Protein AF-A0A359LQB5-F1 (afdb_monomer)

Radius of gyration: 12.88 Å; Cα contacts (8 Å, |Δi|>4): 59; chains: 1; bounding box: 27×21×36 Å

pLDDT: mean 97.94, std 1.33, range [91.44, 98.69]

Foldseek 3Di:
DKDWDFDDDPPDTHTDDIDPADDPVQQCCVPPPPAGSVRVVVCVVVVHD

Solvent-accessible surface area (backbone atoms only — not comparable to full-atom values): 3095 Å² total; per-residue (Å²): 93,71,40,74,43,64,46,77,59,90,92,44,78,42,83,70,49,79,41,87,37,81,48,80,92,48,56,63,23,70,82,77,38,99,64,24,56,67,56,51,33,51,27,56,76,70,74,45,129

Structure (mmCIF, N/CA/C/O backbone):
data_AF-A0A359LQB5-F1
#
_entry.id   AF-A0A359LQB5-F1
#
loop_
_atom_site.group_PDB
_atom_site.id
_atom_site.type_symbol
_atom_site.label_atom_id
_atom_site.label_alt_id
_atom_site.label_comp_id
_atom_site.label_asym_id
_atom_site.label_entity_id
_atom_site.label_seq_id
_atom_site.pdbx_PDB_ins_code
_atom_site.Cartn_x
_atom_site.Cartn_y
_atom_site.Cartn_z
_atom_site.occupancy
_atom_site.B_iso_or_equiv
_atom_site.auth_seq_id
_atom_site.auth_comp_id
_atom_site.auth_asym_id
_atom_site.auth_atom_id
_atom_site.pdbx_PDB_model_num
ATOM 1 N N . VAL A 1 1 ? -3.949 1.870 -7.670 1.00 92.19 1 VAL A N 1
ATOM 2 C CA . VAL A 1 1 ? -3.623 2.091 -6.241 1.00 92.19 1 VAL A CA 1
ATOM 3 C C . VAL A 1 1 ? -4.424 3.283 -5.756 1.00 92.19 1 VAL A C 1
ATOM 5 O O . VAL A 1 1 ? -4.430 4.296 -6.444 1.00 92.19 1 VAL A O 1
ATOM 8 N N . LEU A 1 2 ? -5.134 3.132 -4.641 1.00 97.50 2 LEU A N 1
ATOM 9 C CA . LEU A 1 2 ? -5.923 4.179 -3.992 1.00 97.50 2 LEU A CA 1
ATOM 10 C C . LEU A 1 2 ? -5.536 4.184 -2.515 1.00 97.50 2 LEU A C 1
ATOM 12 O O . LEU A 1 2 ? -5.578 3.131 -1.881 1.00 97.50 2 LEU A O 1
ATOM 16 N N . CYS A 1 3 ? -5.161 5.344 -1.988 1.00 98.50 3 CYS A N 1
ATOM 17 C CA . CYS A 1 3 ? -5.026 5.541 -0.553 1.00 98.50 3 CYS A CA 1
ATOM 18 C C . CYS A 1 3 ? -6.316 6.156 -0.007 1.00 98.50 3 CYS A C 1
ATOM 20 O O . CYS A 1 3 ? -6.882 7.068 -0.616 1.00 98.50 3 CYS A O 1
ATOM 22 N N . VAL A 1 4 ? -6.765 5.628 1.128 1.00 98.50 4 VAL A N 1
ATOM 23 C CA . VAL A 1 4 ? -7.896 6.144 1.895 1.00 98.50 4 VAL A CA 1
ATOM 24 C C . VAL A 1 4 ? -7.384 6.440 3.293 1.00 98.50 4 VAL A C 1
ATOM 26 O O . VAL A 1 4 ? -6.900 5.537 3.977 1.00 98.50 4 VAL A O 1
ATOM 29 N N . GLU A 1 5 ? -7.466 7.699 3.698 1.00 98.69 5 GLU A N 1
ATOM 30 C CA . GLU A 1 5 ? -7.177 8.102 5.067 1.00 98.69 5 GLU A CA 1
ATOM 31 C C . GLU A 1 5 ? -8.455 8.101 5.894 1.00 98.69 5 GLU A C 1
ATOM 33 O O . GLU A 1 5 ? -9.518 8.506 5.417 1.00 98.69 5 GLU A O 1
ATOM 38 N N . PHE A 1 6 ? -8.338 7.685 7.153 1.00 98.62 6 PHE A N 1
ATOM 39 C CA . PHE A 1 6 ? -9.450 7.638 8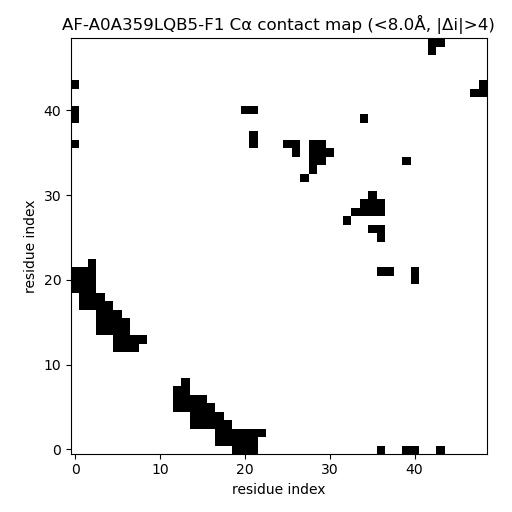.090 1.00 98.62 6 PHE A CA 1
ATOM 40 C C . PHE A 1 6 ? -9.102 8.362 9.387 1.00 98.62 6 PHE A C 1
ATOM 42 O O . PHE A 1 6 ? -7.974 8.270 9.875 1.00 98.62 6 PHE A O 1
ATOM 49 N N . PHE A 1 7 ? -10.100 9.000 9.991 1.00 98.62 7 PHE A N 1
ATOM 50 C CA . PHE A 1 7 ? -10.122 9.219 11.432 1.00 98.62 7 PHE A CA 1
ATOM 51 C C . PHE A 1 7 ? -10.736 7.991 12.115 1.00 98.62 7 PHE A C 1
ATOM 53 O O . PHE A 1 7 ? -11.712 7.428 11.619 1.00 98.62 7 PHE A O 1
ATOM 60 N N . LEU A 1 8 ? -10.176 7.587 13.256 1.00 98.19 8 LEU A N 1
ATOM 61 C CA . LEU A 1 8 ? -10.720 6.525 14.103 1.00 98.19 8 LEU A CA 1
ATOM 62 C C . LEU A 1 8 ? -11.411 7.158 15.315 1.00 98.19 8 LEU A C 1
ATOM 64 O O . LEU A 1 8 ? -10.764 7.853 16.100 1.00 98.19 8 LEU A O 1
ATOM 68 N N . GLN A 1 9 ? -12.707 6.900 15.481 1.00 98.19 9 GLN A N 1
ATOM 69 C CA . GLN A 1 9 ? -13.494 7.342 16.629 1.00 98.19 9 GLN A CA 1
ATOM 70 C C . GLN A 1 9 ? -14.092 6.121 17.338 1.00 98.19 9 GLN A C 1
ATOM 72 O O . GLN A 1 9 ? -15.135 5.602 16.954 1.00 98.19 9 GLN A O 1
ATOM 77 N N . GLY A 1 10 ? -13.415 5.639 18.384 1.00 97.50 10 GLY A N 1
ATOM 78 C CA . GLY A 1 10 ? -13.780 4.370 19.020 1.00 97.50 10 GLY A CA 1
ATOM 79 C C . GLY A 1 10 ? -13.556 3.202 18.057 1.00 97.50 10 GLY A C 1
ATOM 80 O O . GLY A 1 10 ? -12.422 2.960 17.657 1.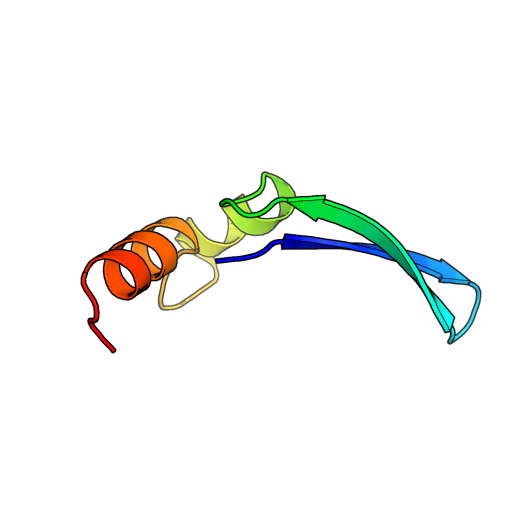00 97.50 10 GLY A O 1
ATOM 81 N N . GLU A 1 11 ? -14.631 2.507 17.684 1.00 97.56 11 GLU A N 1
ATOM 82 C CA . GLU A 1 11 ? -14.614 1.422 16.687 1.00 97.56 11 GLU A CA 1
ATOM 83 C C . GLU A 1 11 ? -15.050 1.892 15.283 1.00 97.56 11 GLU A C 1
ATOM 85 O O . GLU A 1 11 ? -15.071 1.101 14.341 1.00 97.56 11 GLU A O 1
ATOM 90 N N . GLU A 1 12 ? -15.388 3.176 15.118 1.00 98.12 12 GLU A N 1
ATOM 91 C CA . GLU A 1 12 ? -15.857 3.736 13.849 1.00 98.12 12 GLU A CA 1
ATOM 92 C C . GLU A 1 12 ? -14.710 4.334 13.024 1.00 98.12 12 GLU A C 1
ATOM 94 O O . GLU A 1 12 ? -13.873 5.085 13.534 1.00 98.12 12 GLU A O 1
ATOM 99 N N . LEU A 1 13 ? -14.704 4.037 11.720 1.00 98.38 13 LEU A N 1
ATOM 100 C CA . LEU A 1 13 ? -13.805 4.645 10.740 1.00 98.38 13 LEU A CA 1
ATOM 101 C C . LEU A 1 13 ? -14.547 5.713 9.934 1.00 98.38 13 LEU A C 1
ATOM 103 O O . LEU A 1 13 ? -15.496 5.413 9.209 1.00 98.38 13 LEU A O 1
ATOM 107 N N . LEU A 1 14 ? -14.071 6.952 10.017 1.00 98.50 14 LEU A N 1
ATOM 108 C CA . LEU A 1 14 ? -14.590 8.090 9.263 1.00 98.50 14 LEU A CA 1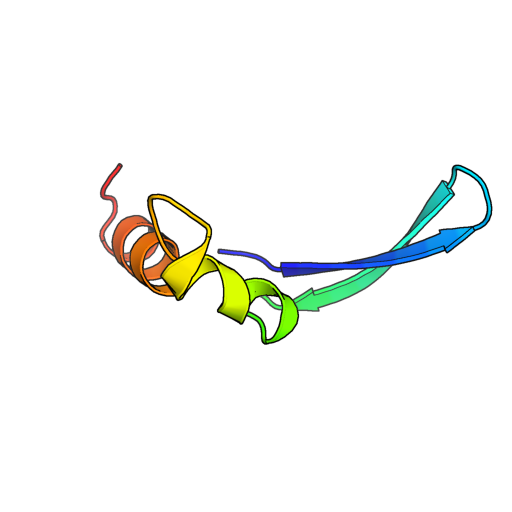
ATOM 109 C C . LEU A 1 14 ? -13.606 8.440 8.149 1.00 98.50 14 LEU A C 1
ATOM 111 O O . LEU A 1 14 ? -12.432 8.671 8.427 1.00 98.50 14 LEU A O 1
ATOM 115 N N . ILE A 1 15 ? -14.061 8.485 6.895 1.00 98.38 15 ILE A N 1
ATOM 116 C CA . ILE A 1 15 ? -13.194 8.850 5.764 1.00 98.38 15 ILE A CA 1
ATOM 117 C C . ILE A 1 15 ? -12.748 10.307 5.929 1.00 98.38 15 ILE A C 1
ATOM 119 O O . ILE A 1 15 ? -13.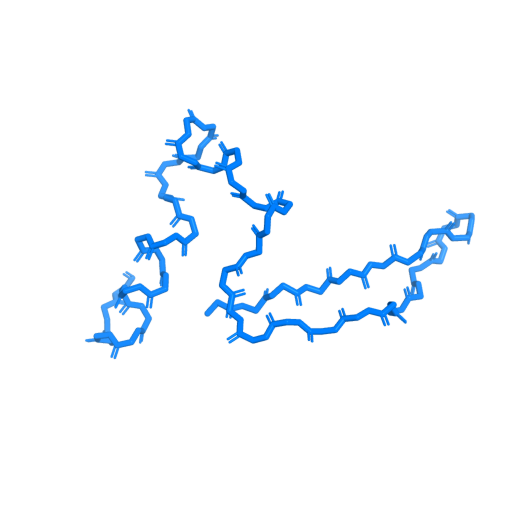583 11.205 6.019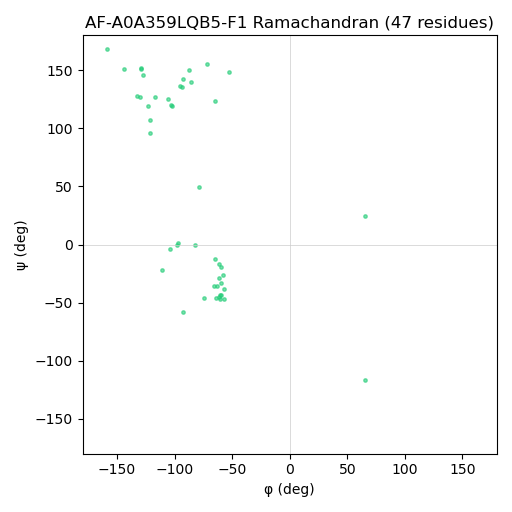 1.00 98.38 15 ILE A O 1
ATOM 123 N N . ASN A 1 16 ? -11.434 10.522 5.939 1.00 98.56 16 ASN A N 1
ATOM 124 C CA . ASN A 1 16 ? -10.815 11.843 5.944 1.00 98.56 16 ASN A CA 1
ATOM 125 C C . ASN A 1 16 ? -10.505 12.308 4.513 1.00 98.56 16 ASN A C 1
ATOM 127 O O . ASN A 1 16 ? -11.013 13.330 4.060 1.00 98.56 16 ASN A O 1
ATOM 131 N N . GLU A 1 17 ? -9.702 11.531 3.779 1.00 98.56 17 GLU A N 1
ATOM 132 C CA . GLU A 1 17 ? -9.203 11.896 2.449 1.00 98.56 17 GLU A CA 1
ATOM 133 C C . GLU A 1 17 ? -9.112 10.675 1.523 1.00 98.56 17 GLU A C 1
ATOM 135 O O . GLU A 1 17 ? -8.888 9.543 1.960 1.00 98.56 17 GLU A O 1
ATOM 140 N N . LEU A 1 18 ? -9.258 10.924 0.218 1.00 98.38 18 LEU A N 1
ATOM 141 C CA . LEU A 1 18 ? -8.963 9.973 -0.850 1.00 98.38 18 LEU A CA 1
ATOM 142 C C . LEU A 1 18 ? -7.832 10.506 -1.733 1.00 98.38 18 LEU A C 1
ATOM 144 O O . LEU A 1 18 ? -7.951 11.584 -2.314 1.00 98.38 18 LEU A O 1
ATOM 148 N N . ALA A 1 19 ? -6.787 9.701 -1.926 1.00 98.62 19 ALA A N 1
ATOM 149 C CA . ALA A 1 19 ? -5.701 10.000 -2.854 1.00 98.62 19 ALA A CA 1
ATOM 150 C C . ALA A 1 19 ? -5.582 8.880 -3.908 1.00 98.62 19 ALA A C 1
ATOM 152 O O . ALA A 1 19 ? -5.099 7.787 -3.590 1.00 98.62 19 ALA A O 1
ATOM 153 N N . PRO A 1 20 ? -5.985 9.108 -5.177 1.00 97.19 20 PRO A N 1
ATOM 154 C CA . PRO A 1 20 ? -5.948 8.101 -6.248 1.00 97.19 20 PRO A CA 1
ATOM 155 C C . PRO A 1 20 ? -4.533 7.926 -6.834 1.00 97.19 20 PRO A C 1
ATOM 157 O O . PRO A 1 20 ? -4.310 7.992 -8.041 1.00 97.19 20 PRO A O 1
ATOM 160 N N . ARG A 1 21 ? -3.550 7.759 -5.950 1.00 98.06 21 ARG A N 1
ATOM 161 C CA . ARG A 1 21 ? -2.117 7.643 -6.228 1.00 98.06 21 ARG A CA 1
ATOM 162 C C . ARG A 1 21 ? -1.427 6.952 -5.043 1.00 98.06 21 ARG A C 1
ATOM 164 O O . ARG A 1 21 ? -2.037 6.833 -3.980 1.00 98.06 21 ARG A O 1
ATOM 171 N N . PRO A 1 22 ? -0.158 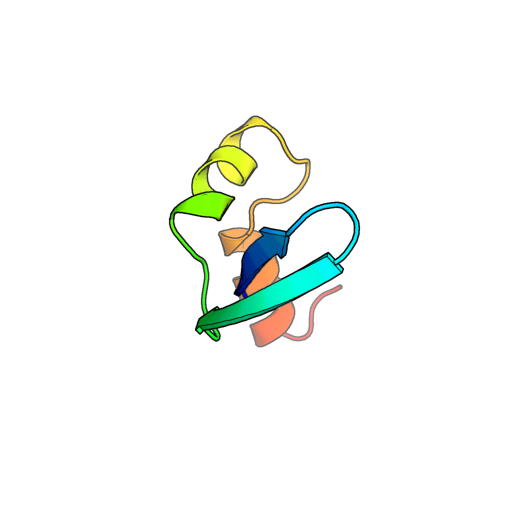6.533 -5.177 1.00 98.19 22 PRO A N 1
ATOM 172 C CA . PRO A 1 22 ? 0.676 6.222 -4.030 1.00 98.19 22 PRO A CA 1
ATOM 173 C C . PRO A 1 22 ? 0.696 7.372 -3.031 1.00 98.19 22 PRO A C 1
ATOM 175 O O . PRO A 1 22 ? 0.603 8.554 -3.396 1.00 98.19 22 PRO A O 1
ATOM 178 N N . HIS A 1 23 ? 0.824 7.008 -1.766 1.00 98.62 23 HIS A N 1
ATOM 179 C CA . HIS A 1 23 ? 0.737 7.944 -0.664 1.00 98.62 23 HIS A CA 1
ATOM 180 C C . HIS A 1 23 ? 1.931 7.809 0.273 1.00 98.62 23 HIS A C 1
ATOM 182 O O . HIS A 1 23 ? 2.496 6.723 0.421 1.00 98.62 23 HIS A O 1
ATOM 188 N N . ASN A 1 24 ? 2.302 8.907 0.931 1.00 98.12 24 ASN A N 1
ATOM 189 C CA . ASN A 1 24 ? 3.451 8.936 1.837 1.00 98.12 24 ASN A CA 1
ATOM 190 C C . ASN A 1 24 ? 3.310 7.893 2.953 1.00 98.12 24 ASN A C 1
ATOM 192 O O . ASN A 1 24 ? 4.277 7.212 3.288 1.00 98.12 24 ASN A O 1
ATOM 196 N N . SER A 1 25 ? 2.088 7.699 3.462 1.00 98.12 25 SER A N 1
ATOM 197 C CA . SER A 1 25 ? 1.780 6.685 4.480 1.00 98.12 25 SER A CA 1
ATOM 198 C C . SER A 1 25 ? 2.043 5.245 4.021 1.00 98.12 25 SER A C 1
ATOM 200 O O . SER A 1 25 ? 2.175 4.367 4.864 1.00 98.12 25 SER A O 1
ATOM 202 N N . GLY A 1 26 ? 2.173 4.989 2.715 1.00 97.94 26 GLY A N 1
ATOM 203 C CA . GLY A 1 26 ? 2.527 3.684 2.154 1.00 97.94 26 GLY A CA 1
ATOM 204 C C . GLY A 1 26 ? 4.013 3.512 1.810 1.00 97.94 26 GLY A C 1
ATOM 205 O O . GLY A 1 26 ? 4.379 2.473 1.263 1.00 97.94 26 GLY A O 1
ATOM 206 N N . HIS A 1 27 ? 4.893 4.494 2.053 1.00 98.44 27 HIS A N 1
ATOM 207 C CA . HIS A 1 27 ? 6.311 4.390 1.654 1.00 98.44 27 HIS A CA 1
ATOM 208 C C . HIS A 1 27 ? 7.043 3.227 2.336 1.00 98.44 27 HIS A C 1
ATOM 210 O O . HIS A 1 27 ? 7.934 2.639 1.733 1.00 98.44 27 HIS A O 1
ATOM 216 N N . PHE A 1 28 ? 6.625 2.829 3.540 1.00 98.19 28 PHE A N 1
ATOM 217 C CA . PHE A 1 28 ? 7.210 1.682 4.242 1.00 98.19 28 PHE A CA 1
ATOM 218 C C . PHE A 1 28 ? 7.086 0.359 3.455 1.00 98.19 28 PHE A C 1
ATOM 220 O O . PHE A 1 28 ? 7.842 -0.578 3.699 1.00 98.19 28 PHE A O 1
ATOM 227 N N . THR A 1 29 ? 6.166 0.280 2.481 1.00 98.44 29 THR A N 1
ATOM 228 C CA . THR A 1 29 ? 5.982 -0.900 1.617 1.00 98.44 29 THR A CA 1
ATOM 229 C C . THR A 1 29 ? 7.183 -1.200 0.719 1.00 98.44 29 THR A C 1
ATOM 231 O O . THR A 1 29 ? 7.225 -2.283 0.146 1.00 98.44 29 THR A O 1
ATOM 234 N N . PHE A 1 30 ? 8.156 -0.287 0.594 1.00 97.88 30 PHE A N 1
ATOM 235 C CA . PHE A 1 30 ? 9.428 -0.582 -0.073 1.00 97.88 30 PHE A CA 1
ATOM 236 C C . PHE A 1 30 ? 10.188 -1.730 0.595 1.00 97.88 30 PHE A C 1
ATOM 238 O O . PHE A 1 30 ? 10.693 -2.599 -0.106 1.00 97.88 30 PHE A O 1
ATOM 245 N N . ASP A 1 31 ? 10.232 -1.738 1.928 1.00 98.31 31 ASP A N 1
ATOM 246 C CA . ASP A 1 31 ? 11.066 -2.672 2.692 1.00 98.31 31 ASP A CA 1
ATOM 247 C C . ASP A 1 31 ? 10.240 -3.718 3.456 1.00 98.31 31 ASP A C 1
ATOM 249 O O . ASP A 1 31 ? 10.746 -4.778 3.815 1.00 98.31 31 ASP A O 1
ATOM 253 N N . ALA A 1 32 ? 8.964 -3.428 3.731 1.00 98.31 32 ALA A N 1
ATOM 254 C CA . ALA A 1 32 ? 8.123 -4.243 4.612 1.00 98.31 32 ALA A CA 1
ATOM 255 C C . ALA A 1 32 ? 7.091 -5.121 3.884 1.00 98.31 32 ALA A C 1
ATOM 257 O O . ALA A 1 32 ? 6.353 -5.868 4.530 1.00 98.31 32 ALA A O 1
ATOM 258 N N . CYS A 1 33 ? 6.983 -5.017 2.559 1.00 98.31 33 CYS A N 1
ATOM 259 C CA . CYS A 1 33 ? 6.014 -5.769 1.767 1.00 98.31 33 CYS A CA 1
ATOM 260 C C . CYS A 1 33 ? 6.705 -6.479 0.603 1.00 98.31 33 CYS A C 1
ATOM 262 O O . CYS A 1 33 ? 7.702 -5.998 0.080 1.00 98.31 33 CYS A O 1
ATOM 264 N N . VAL A 1 34 ? 6.140 -7.610 0.165 1.00 98.38 34 VAL A N 1
ATOM 265 C CA . VAL A 1 34 ? 6.642 -8.354 -1.009 1.00 98.38 34 VAL A CA 1
ATOM 26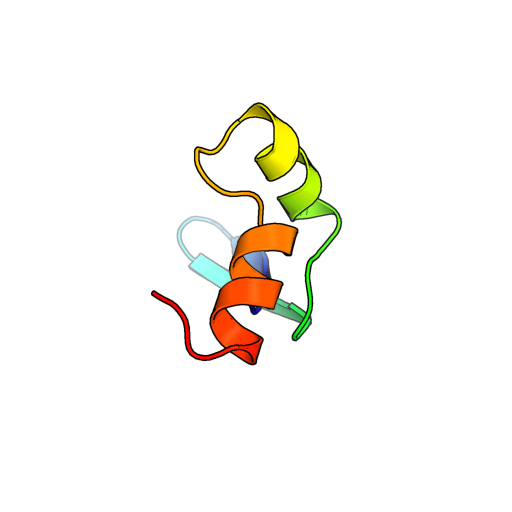6 C C . VAL A 1 34 ? 6.608 -7.491 -2.277 1.00 98.38 34 VAL A C 1
ATOM 268 O O . VAL A 1 34 ? 7.477 -7.621 -3.131 1.00 98.38 34 VAL A O 1
ATOM 271 N N . THR A 1 35 ? 5.622 -6.595 -2.382 1.00 98.06 35 THR A N 1
ATOM 272 C CA . THR A 1 35 ? 5.442 -5.670 -3.504 1.00 98.06 35 THR A CA 1
ATOM 273 C C . THR A 1 35 ? 5.180 -4.271 -2.959 1.00 98.06 35 THR A C 1
ATOM 275 O O . THR A 1 35 ? 4.281 -4.079 -2.136 1.00 98.06 35 THR A O 1
ATOM 278 N N . SER A 1 36 ? 5.951 -3.285 -3.419 1.00 98.62 36 SER A N 1
ATOM 279 C CA . SER A 1 36 ? 5.753 -1.888 -3.016 1.00 98.62 36 SER A CA 1
ATOM 280 C C . SER A 1 36 ? 4.487 -1.299 -3.644 1.00 98.62 36 SER A C 1
ATOM 282 O O . SER A 1 36 ? 4.071 -1.700 -4.734 1.00 98.62 36 SER A O 1
ATOM 284 N N . GLN A 1 37 ? 3.898 -0.272 -3.023 1.00 98.56 37 GLN A N 1
ATOM 285 C CA . GLN A 1 37 ? 2.759 0.438 -3.626 1.00 98.56 37 GLN A CA 1
ATOM 286 C C . GLN A 1 37 ? 3.083 1.038 -5.010 1.00 98.56 37 GLN A C 1
ATOM 288 O O . GLN A 1 37 ? 2.182 1.213 -5.830 1.00 98.56 37 GLN A O 1
ATOM 293 N N . PHE A 1 38 ? 4.358 1.343 -5.28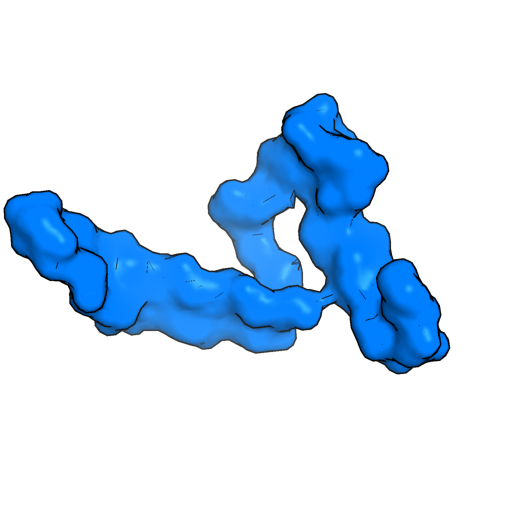0 1.00 98.38 38 PHE A N 1
ATOM 294 C CA . PHE A 1 38 ? 4.815 1.871 -6.565 1.00 98.38 38 PHE A CA 1
ATOM 295 C C . PHE A 1 38 ? 4.839 0.779 -7.634 1.00 98.38 38 PHE A C 1
ATOM 297 O O . PHE A 1 38 ? 4.307 0.981 -8.725 1.00 98.38 38 PHE A O 1
ATOM 304 N N . GLU A 1 39 ? 5.376 -0.401 -7.307 1.00 98.50 39 GLU A N 1
ATOM 305 C CA . GLU A 1 39 ? 5.318 -1.558 -8.203 1.00 98.50 39 GLU A CA 1
ATOM 306 C C . GLU A 1 39 ? 3.860 -1.961 -8.463 1.00 98.50 39 GLU A C 1
ATOM 308 O O . GLU A 1 39 ? 3.466 -2.131 -9.616 1.00 98.50 39 GLU A O 1
ATOM 313 N N . GLN A 1 40 ? 3.020 -2.016 -7.423 1.00 98.19 40 GLN A N 1
ATOM 314 C CA . GLN A 1 40 ? 1.610 -2.371 -7.580 1.00 98.19 40 GLN A CA 1
ATOM 315 C C . GLN A 1 40 ? 0.848 -1.362 -8.450 1.00 98.19 40 GLN A C 1
ATOM 317 O O . GLN A 1 40 ? -0.040 -1.747 -9.213 1.00 98.19 40 GLN A O 1
ATOM 322 N N . GLN A 1 41 ? 1.177 -0.065 -8.376 1.00 98.12 41 GLN A N 1
ATOM 323 C CA . GLN A 1 41 ? 0.598 0.927 -9.282 1.00 98.12 41 GLN A CA 1
ATOM 324 C C . GLN A 1 41 ? 1.000 0.657 -10.731 1.00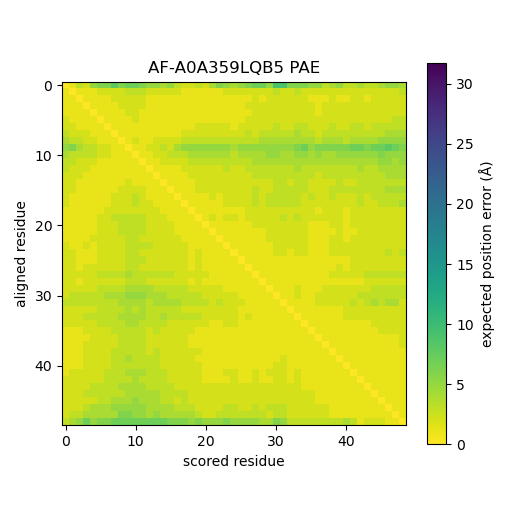 98.12 41 GLN A C 1
ATOM 326 O O . GLN A 1 41 ? 0.131 0.692 -11.603 1.00 98.12 41 GLN A O 1
ATOM 331 N N . LEU A 1 42 ? 2.280 0.379 -10.986 1.00 98.31 42 LEU A N 1
ATOM 332 C CA . LEU A 1 42 ? 2.769 0.087 -12.330 1.00 98.31 42 LEU A CA 1
ATOM 333 C C . LEU A 1 42 ? 2.084 -1.157 -12.908 1.00 98.31 42 LEU A C 1
ATOM 335 O O . LEU A 1 42 ? 1.567 -1.107 -14.021 1.00 98.31 42 LEU A O 1
ATOM 339 N N . ARG A 1 43 ? 2.002 -2.240 -12.126 1.00 98.44 43 ARG A N 1
ATOM 340 C CA . ARG A 1 43 ? 1.322 -3.484 -12.518 1.00 98.44 43 ARG A CA 1
ATOM 341 C C . ARG A 1 43 ? -0.138 -3.226 -12.875 1.00 98.44 43 ARG A C 1
ATOM 343 O O . ARG A 1 43 ? -0.568 -3.602 -13.962 1.00 98.44 43 ARG A O 1
ATOM 350 N N . ALA A 1 44 ? -0.854 -2.476 -12.034 1.00 97.56 44 ALA A N 1
ATOM 351 C CA . ALA A 1 44 ? -2.245 -2.114 -12.286 1.00 97.56 44 ALA A CA 1
ATOM 352 C C . ALA A 1 44 ? -2.430 -1.293 -13.576 1.00 97.56 44 ALA A C 1
ATOM 354 O O . ALA A 1 44 ? -3.344 -1.573 -14.346 1.00 97.56 44 ALA A O 1
ATOM 355 N N . VAL A 1 45 ? -1.566 -0.304 -13.841 1.00 97.38 45 VAL A N 1
ATOM 356 C CA . VAL A 1 45 ? -1.622 0.507 -15.075 1.00 97.38 45 VAL A CA 1
ATOM 357 C C . VAL A 1 45 ? -1.316 -0.335 -16.315 1.00 97.38 45 VAL A C 1
ATOM 359 O O . VAL A 1 45 ? -1.927 -0.136 -17.362 1.00 97.38 45 VAL A O 1
ATOM 362 N N . CYS A 1 46 ? -0.403 -1.297 -16.200 1.00 98.44 46 CYS A N 1
ATOM 363 C CA . CYS A 1 46 ? -0.038 -2.204 -17.284 1.00 98.44 46 CYS A CA 1
ATOM 364 C C . CYS A 1 46 ? -0.993 -3.402 -17.448 1.00 98.44 46 CYS A C 1
ATOM 366 O O . CYS A 1 46 ? -0.761 -4.228 -18.328 1.00 98.44 46 CYS A O 1
ATOM 368 N N . GLY A 1 47 ? -2.040 -3.529 -16.622 1.00 97.81 47 GLY A N 1
ATOM 369 C CA . GLY A 1 47 ? -2.951 -4.680 -16.648 1.00 97.81 47 GLY A CA 1
ATOM 370 C C . GLY A 1 47 ? -2.291 -6.005 -16.247 1.00 97.81 47 GLY A C 1
ATOM 371 O O . GLY A 1 47 ? -2.742 -7.070 -16.665 1.00 97.81 47 GLY A O 1
ATOM 372 N N . LEU A 1 48 ? -1.205 -5.943 -15.476 1.00 97.00 48 LEU A N 1
ATOM 373 C CA . LEU A 1 48 ? -0.504 -7.108 -14.947 1.00 97.00 48 LEU A CA 1
ATOM 374 C C . LEU A 1 48 ? -1.133 -7.544 -13.611 1.00 97.00 48 LEU A C 1
ATOM 376 O O . LEU A 1 48 ? -1.661 -6.682 -12.898 1.00 97.00 48 LEU A O 1
ATOM 380 N N . PRO A 1 49 ? -1.080 -8.851 -13.269 1.00 91.44 49 PRO A N 1
ATOM 381 C CA . PRO A 1 49 ? -1.474 -9.347 -11.947 1.00 91.44 49 PRO A CA 1
ATOM 382 C C . PRO A 1 49 ? -0.780 -8.590 -10.822 1.00 91.44 49 PRO A C 1
ATOM 384 O O . PRO A 1 49 ? 0.353 -8.142 -11.080 1.00 91.44 49 PRO A O 1
#

Secondary structure (DSSP, 8-state):
--EEEEEEETTEEEEEEEESS--GGGTTHHHHSSS-HHHHHHHHHTT--

Sequence (49 aa):
VLCVEFFLQGEELLINELAPRPHNSGHFTFDACVTSQFEQQLRAVCGLP

Nearest PDB structures (foldseek):
  1b6r-assembly1_A-2  TM=9.789E-01  e=3.970E-03  Escherichia coli
  1b6s-assembly2_D  TM=9.812E-01  e=4.249E-03  Escherichia coli
  1b6s-assembly1_B  TM=9.798E-01  e=4.865E-03  Escherichia coli
  3etj-assembly1_A  TM=9.810E-01  e=5.207E-03  Escherichia coli K-12
  3orq-assembly1_B  TM=9.515E-01  e=4.865E-03  Staphylococcus aureus subsp. aureus str. Newman

Mean predicted aligned error: 2.1 Å